Protein AF-A0A8J6B822-F1 (afdb_monomer_lite)

Organism: Eleutherodactylus coqui (NCBI:txid57060)

Foldseek 3Di:
DDPDPDDDDDDPDPPVNVVVVPDDPDDPLVVLQVVLVHPVSSVLLVVLVVVLVPDCLNDCPCVVVDDPVRNVVSVVSVVVVVVVVCVVVVHDCPHSNVVSVVD

Radius of gyration: 18.93 Å; chains: 1; bounding box: 40×54×35 Å

Secondary structure (DSSP, 8-state):
-------SSS----HHHHHHHT--SS-HHHHHHHHHTSHHHHHHHHHHHHHHHH-GGG--TTGGGS-HHHHHHHHHHHHHHHHHHHHHTT--TTSHHHHHHH-

Structure (mmCIF, N/CA/C/O backbone):
data_AF-A0A8J6B822-F1
#
_entry.id   AF-A0A8J6B822-F1
#
loop_
_atom_site.group_PDB
_atom_site.id
_atom_site.type_symbol
_atom_site.label_atom_id
_atom_site.label_alt_id
_atom_site.label_comp_id
_atom_site.label_asym_id
_atom_site.label_entity_id
_atom_site.label_seq_id
_atom_site.pdbx_PDB_ins_code
_atom_site.Cartn_x
_atom_site.Cartn_y
_atom_site.Cartn_z
_atom_site.occupancy
_atom_site.B_iso_or_equiv
_atom_site.auth_seq_id
_atom_site.auth_comp_id
_atom_site.auth_asym_id
_atom_site.auth_atom_id
_atom_site.pdbx_PDB_model_num
ATOM 1 N N . MET A 1 1 ? -20.049 -38.156 -14.799 1.00 33.56 1 MET A N 1
ATOM 2 C CA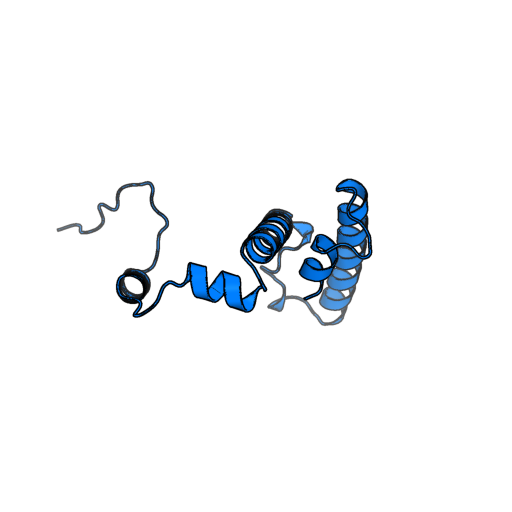 . MET A 1 1 ? -20.479 -37.331 -13.650 1.00 33.56 1 MET A CA 1
ATOM 3 C C . MET A 1 1 ? -19.636 -36.068 -13.629 1.00 33.56 1 MET A C 1
ATOM 5 O O . MET A 1 1 ? -18.457 -36.151 -13.321 1.00 33.56 1 MET A O 1
ATOM 9 N N . ALA A 1 2 ? -20.199 -34.940 -14.062 1.00 38.00 2 ALA A N 1
ATOM 10 C CA . ALA A 1 2 ? -19.491 -33.665 -14.161 1.00 38.00 2 ALA A CA 1
ATOM 11 C C . ALA A 1 2 ? -19.564 -32.919 -12.820 1.00 38.00 2 ALA A C 1
ATOM 13 O O . ALA A 1 2 ? -20.614 -32.391 -12.457 1.00 38.00 2 ALA A O 1
ATOM 14 N N . TRP A 1 3 ? -18.455 -32.906 -12.081 1.00 35.19 3 TRP A N 1
ATOM 15 C CA . TRP A 1 3 ? -18.296 -32.161 -10.831 1.00 35.19 3 TRP A CA 1
ATOM 16 C C . TRP A 1 3 ? -17.624 -30.816 -11.124 1.00 35.19 3 TRP A C 1
ATOM 18 O O . TRP A 1 3 ? -16.437 -30.651 -10.888 1.00 35.19 3 TRP A O 1
ATOM 28 N N . TRP A 1 4 ? -18.360 -29.860 -11.690 1.00 49.22 4 TRP A N 1
ATOM 29 C CA . TRP A 1 4 ? -17.983 -28.438 -11.628 1.00 49.22 4 TRP A CA 1
ATOM 30 C C . TRP A 1 4 ? -19.217 -27.541 -11.786 1.00 49.22 4 TRP A C 1
ATOM 32 O O . TRP A 1 4 ? -19.275 -26.624 -12.597 1.00 49.22 4 TRP A O 1
ATOM 42 N N . LYS A 1 5 ? -20.260 -27.772 -10.989 1.00 42.75 5 LYS A N 1
ATOM 43 C CA . LYS A 1 5 ? -21.191 -26.673 -10.714 1.00 42.75 5 LYS A CA 1
ATOM 44 C C . LYS A 1 5 ? -20.617 -25.857 -9.567 1.00 42.75 5 LYS A C 1
ATOM 46 O O . LYS A 1 5 ? -20.933 -26.124 -8.416 1.00 42.75 5 LYS A O 1
ATOM 51 N N . VAL A 1 6 ? -19.769 -24.882 -9.885 1.00 47.78 6 VAL A N 1
ATOM 52 C CA . VAL A 1 6 ? -19.424 -23.822 -8.932 1.00 47.78 6 VAL A CA 1
ATOM 53 C C . VAL A 1 6 ? -20.232 -22.591 -9.314 1.00 47.78 6 VAL A C 1
ATOM 55 O O .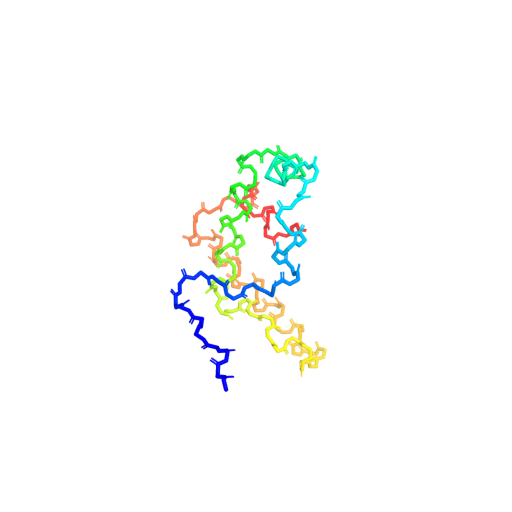 VAL A 1 6 ? -20.062 -21.995 -10.375 1.00 47.78 6 VAL A O 1
ATOM 58 N N . SER A 1 7 ? -21.206 -22.300 -8.459 1.00 41.47 7 SER A N 1
ATOM 59 C CA . SER A 1 7 ? -22.077 -21.135 -8.509 1.00 41.47 7 SER A CA 1
ATOM 60 C C . SER A 1 7 ? -21.270 -19.844 -8.413 1.00 41.47 7 SER A C 1
ATOM 62 O O . SER A 1 7 ? -20.393 -19.713 -7.560 1.00 41.47 7 SER A O 1
ATOM 64 N N . ALA A 1 8 ? -21.619 -18.876 -9.255 1.00 45.72 8 ALA A N 1
ATOM 65 C CA . ALA A 1 8 ? -21.064 -17.534 -9.238 1.00 45.72 8 ALA A CA 1
ATOM 66 C C . ALA A 1 8 ? -21.268 -16.826 -7.879 1.00 45.72 8 ALA A C 1
ATOM 68 O O . ALA A 1 8 ? -22.319 -16.958 -7.253 1.00 45.72 8 ALA A O 1
ATOM 69 N N . ALA A 1 9 ? -20.272 -16.011 -7.505 1.00 45.88 9 ALA A N 1
ATOM 70 C CA . ALA A 1 9 ? -20.261 -15.016 -6.422 1.00 45.88 9 ALA A CA 1
ATOM 71 C C . ALA A 1 9 ? -19.912 -15.475 -4.985 1.00 45.88 9 ALA A C 1
ATOM 73 O O . ALA A 1 9 ? -20.618 -15.180 -4.027 1.00 45.88 9 ALA A O 1
ATOM 74 N N . ARG A 1 10 ? -18.718 -16.049 -4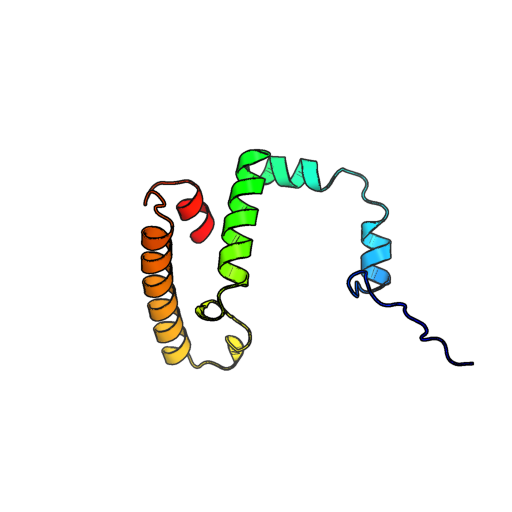.810 1.00 46.16 10 ARG A N 1
ATOM 75 C CA . ARG A 1 10 ? -17.741 -15.726 -3.743 1.00 46.16 10 ARG A CA 1
ATOM 76 C C . ARG A 1 10 ? -16.364 -16.084 -4.314 1.00 46.16 10 ARG A C 1
ATOM 78 O O . ARG A 1 10 ? -16.276 -17.027 -5.084 1.00 46.16 10 ARG A O 1
ATOM 85 N N . ARG A 1 11 ? -15.339 -15.265 -4.051 1.00 57.78 11 ARG A N 1
ATOM 86 C CA . ARG A 1 11 ? -13.997 -15.352 -4.670 1.00 57.78 11 ARG A CA 1
ATOM 87 C C . ARG A 1 11 ? -13.511 -16.807 -4.757 1.00 57.78 11 ARG A C 1
ATOM 89 O O . ARG A 1 11 ? -13.600 -17.502 -3.749 1.00 57.78 11 ARG A O 1
ATOM 96 N N . ASP A 1 12 ? -12.973 -17.208 -5.909 1.00 71.62 12 ASP A N 1
ATOM 97 C CA . ASP A 1 12 ? -12.251 -18.475 -6.098 1.00 71.62 12 ASP A CA 1
ATOM 98 C C . ASP A 1 12 ? -11.030 -18.490 -5.163 1.00 71.62 12 ASP A C 1
ATOM 100 O O . ASP A 1 12 ? -9.941 -18.018 -5.490 1.00 71.62 12 ASP A O 1
ATOM 104 N N . VAL A 1 13 ? -11.236 -18.935 -3.927 1.00 87.62 13 VAL A N 1
ATOM 105 C CA . VAL A 1 13 ? -10.165 -19.248 -2.985 1.00 87.62 13 VAL A CA 1
ATOM 106 C C . VAL A 1 13 ? -9.918 -20.739 -3.125 1.00 87.62 13 VAL A C 1
ATOM 108 O O . VAL A 1 13 ? -10.864 -21.522 -3.069 1.00 87.62 13 VAL A O 1
ATOM 111 N N . ASN A 1 14 ? -8.655 -21.125 -3.310 1.00 93.12 14 ASN A N 1
ATOM 112 C CA . ASN A 1 14 ? -8.265 -22.531 -3.356 1.00 93.12 14 ASN A CA 1
ATOM 113 C C . ASN A 1 14 ? -8.854 -23.279 -2.129 1.00 93.12 14 ASN A C 1
ATOM 115 O O . ASN A 1 14 ? -8.692 -22.772 -1.015 1.00 93.12 14 ASN A O 1
ATOM 119 N N . PRO A 1 15 ? -9.520 -24.439 -2.308 1.00 92.00 15 PRO A N 1
ATOM 120 C CA . PRO A 1 15 ? -10.138 -25.193 -1.215 1.00 92.00 15 PRO A CA 1
ATOM 121 C C . PRO A 1 15 ? -9.204 -25.495 -0.040 1.00 92.00 15 PRO A C 1
ATOM 123 O O . PRO A 1 15 ? -9.627 -25.386 1.109 1.00 92.00 15 PRO A O 1
ATOM 126 N N . ASP A 1 16 ? -7.932 -25.791 -0.306 1.00 92.50 16 ASP A N 1
ATOM 127 C CA . ASP A 1 16 ? -6.951 -26.072 0.742 1.00 92.50 16 ASP A CA 1
ATOM 128 C C . ASP A 1 16 ? -6.698 -24.807 1.573 1.00 92.50 16 ASP A C 1
ATOM 130 O O . ASP A 1 16 ? -6.842 -24.824 2.795 1.00 92.50 16 ASP A O 1
ATOM 134 N N . LEU A 1 17 ? -6.482 -23.663 0.912 1.00 92.69 17 LEU A N 1
ATOM 135 C CA . LEU A 1 17 ? -6.347 -22.365 1.587 1.00 92.69 17 LEU A CA 1
ATOM 136 C C . LEU A 1 17 ? -7.616 -21.961 2.343 1.00 92.69 17 LEU A C 1
ATOM 138 O O . LEU A 1 17 ? -7.536 -21.280 3.365 1.00 92.69 17 LEU A O 1
ATOM 142 N N . ALA A 1 18 ? -8.796 -22.310 1.826 1.00 92.38 18 ALA A N 1
ATOM 143 C CA . ALA A 1 18 ? -10.051 -22.065 2.524 1.00 92.38 18 ALA A CA 1
ATOM 144 C C . ALA A 1 18 ? -10.105 -22.888 3.818 1.00 92.38 18 ALA A C 1
ATOM 146 O O . ALA A 1 18 ? -10.353 -22.315 4.878 1.00 92.38 18 ALA A O 1
ATOM 147 N N . SER A 1 19 ? -9.771 -24.180 3.747 1.00 91.69 19 SER A N 1
ATOM 148 C CA . SER A 1 19 ? -9.743 -25.077 4.906 1.00 91.69 19 SER A CA 1
ATOM 149 C C . SER A 1 19 ? -8.747 -24.628 5.984 1.00 91.69 19 SER A C 1
ATOM 151 O O . SER A 1 19 ? -9.079 -24.628 7.170 1.00 91.69 19 SER A O 1
ATOM 153 N N . GLU A 1 20 ? -7.566 -24.140 5.588 1.00 91.62 20 GLU A N 1
ATOM 154 C CA . GLU A 1 20 ? -6.568 -23.578 6.507 1.00 91.62 20 GLU A CA 1
ATOM 155 C C . GLU A 1 20 ? -7.080 -22.310 7.210 1.00 91.62 20 GLU A C 1
ATOM 157 O O . GLU A 1 20 ? -6.801 -22.082 8.388 1.00 91.62 20 GLU A O 1
ATOM 162 N N . ARG A 1 21 ? -7.868 -21.485 6.507 1.00 92.75 21 ARG A N 1
ATOM 163 C CA . ARG A 1 21 ? -8.408 -20.215 7.023 1.00 92.75 21 ARG A CA 1
ATOM 164 C C . ARG A 1 21 ? -9.6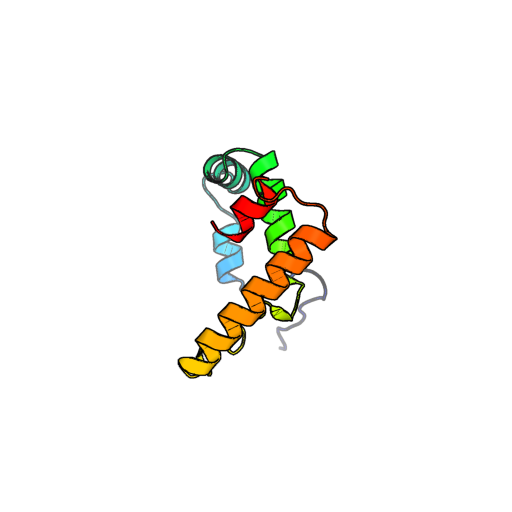55 -20.370 7.892 1.00 92.75 21 ARG A C 1
ATOM 166 O O . ARG A 1 21 ? -10.021 -19.409 8.564 1.00 92.75 21 ARG A O 1
ATOM 173 N N . GLU A 1 22 ? -10.309 -21.530 7.893 1.00 91.00 22 GLU A N 1
ATOM 174 C CA . GLU A 1 22 ? -11.527 -21.768 8.683 1.00 91.00 22 GLU A CA 1
ATOM 175 C C . GLU A 1 22 ? -11.263 -21.917 10.184 1.00 91.00 22 GLU A C 1
ATOM 177 O O . GLU A 1 22 ? -12.162 -21.672 10.990 1.00 91.00 22 GLU A O 1
ATOM 182 N N . ARG A 1 23 ? -10.053 -22.329 10.581 1.00 88.12 23 ARG A N 1
ATOM 183 C CA . ARG A 1 23 ? -9.751 -22.702 11.974 1.00 88.12 23 ARG A CA 1
ATOM 184 C C . ARG A 1 23 ? -8.537 -21.975 12.559 1.00 88.12 23 ARG A C 1
ATOM 186 O O . ARG A 1 23 ? -7.629 -22.634 13.070 1.00 88.12 23 ARG A O 1
ATOM 193 N N . PRO A 1 24 ? -8.482 -20.633 12.524 1.00 90.25 24 PRO A N 1
ATOM 194 C CA . PRO A 1 24 ? -7.413 -19.927 13.205 1.00 90.25 24 PRO A CA 1
ATOM 195 C C . PRO A 1 24 ? -7.590 -20.059 14.728 1.00 90.25 24 PRO A C 1
ATOM 197 O O . PRO A 1 24 ? -8.698 -19.959 15.252 1.00 90.25 24 PRO A O 1
ATOM 200 N N . SER A 1 25 ? -6.490 -20.245 15.459 1.00 95.00 25 SER A N 1
ATOM 201 C CA . SER A 1 25 ? -6.484 -20.271 16.932 1.00 95.00 25 SER A CA 1
ATOM 202 C C . SER A 1 25 ? -6.576 -18.875 17.569 1.00 95.00 25 SER A C 1
ATOM 204 O O . SER A 1 25 ? -6.586 -18.750 18.792 1.00 95.00 25 SER A O 1
ATOM 206 N N . PHE A 1 26 ? -6.636 -17.820 16.752 1.00 95.94 26 PHE A N 1
ATOM 207 C CA . PHE A 1 26 ? -6.701 -16.421 17.166 1.00 95.94 26 PHE A CA 1
ATOM 208 C C . PHE A 1 26 ? -7.460 -15.570 16.136 1.00 95.94 26 PHE A C 1
ATOM 210 O O . PHE A 1 26 ? -7.674 -15.975 14.994 1.00 95.94 26 PHE A O 1
ATOM 217 N N . ASN A 1 27 ? -7.850 -14.355 16.524 1.00 95.56 27 ASN A N 1
ATOM 218 C CA . ASN A 1 27 ? -8.491 -13.411 15.614 1.00 95.56 27 ASN A CA 1
ATOM 219 C C . ASN A 1 27 ? -7.441 -12.671 14.758 1.00 95.56 27 ASN A C 1
ATOM 221 O O . ASN A 1 27 ? -6.650 -11.877 15.271 1.00 95.56 27 ASN A O 1
ATOM 225 N N . VAL A 1 28 ? -7.456 -12.915 13.445 1.00 96.44 28 VAL A N 1
ATOM 226 C CA . VAL A 1 28 ? -6.518 -12.315 12.477 1.00 96.44 28 VAL A CA 1
ATOM 227 C C . VAL A 1 28 ? -6.656 -10.790 12.391 1.00 96.44 28 VAL A C 1
ATOM 229 O O . VAL A 1 28 ? -5.652 -10.092 12.242 1.00 96.44 28 VAL A O 1
ATOM 232 N N . GLU A 1 29 ? -7.872 -10.256 12.513 1.00 97.12 29 GLU A N 1
ATOM 233 C CA . GLU A 1 29 ? -8.124 -8.811 12.474 1.00 97.12 29 GLU A CA 1
ATOM 234 C C . GLU A 1 29 ? -7.503 -8.122 13.689 1.00 97.12 29 GLU A C 1
ATOM 236 O O . GLU A 1 29 ? -6.815 -7.116 13.545 1.00 97.12 29 GLU A O 1
ATOM 241 N N . THR A 1 30 ? -7.662 -8.707 14.878 1.00 98.06 30 THR A N 1
ATOM 242 C CA . THR A 1 30 ? -7.027 -8.205 16.101 1.00 98.06 30 THR A CA 1
ATOM 243 C C . THR A 1 30 ? -5.508 -8.180 15.967 1.00 98.06 30 THR A C 1
ATOM 245 O O . THR A 1 30 ? -4.895 -7.162 16.277 1.00 98.06 30 THR A O 1
ATOM 248 N N . LEU A 1 31 ? -4.897 -9.260 15.463 1.00 97.88 31 LEU A N 1
ATOM 249 C CA . LEU A 1 31 ? -3.450 -9.287 15.234 1.00 97.88 31 LEU A CA 1
ATOM 250 C C . LEU A 1 31 ? -3.018 -8.225 14.213 1.00 97.88 31 LEU A C 1
ATOM 252 O O . LEU A 1 31 ? -2.024 -7.542 14.433 1.00 97.88 31 LEU A O 1
ATOM 256 N N . THR A 1 32 ? -3.779 -8.051 13.129 1.00 97.88 32 THR A N 1
ATOM 257 C CA . THR A 1 32 ? -3.503 -7.022 12.112 1.00 97.88 32 THR A CA 1
ATOM 258 C C . THR A 1 32 ? -3.505 -5.629 12.735 1.00 97.88 32 THR A C 1
ATOM 260 O O . THR A 1 32 ? -2.542 -4.888 12.566 1.00 97.88 32 THR A O 1
ATOM 263 N N . ASN A 1 33 ? -4.528 -5.317 13.535 1.00 98.25 33 ASN A N 1
ATOM 264 C CA . ASN A 1 33 ? -4.626 -4.042 14.238 1.00 98.25 33 ASN A CA 1
ATOM 265 C C . ASN A 1 33 ? -3.447 -3.816 15.192 1.00 98.25 33 ASN A C 1
ATOM 267 O O . ASN A 1 33 ? -2.953 -2.699 15.282 1.00 98.25 33 ASN A O 1
ATOM 271 N N . ILE A 1 34 ? -2.963 -4.859 15.875 1.00 98.06 34 ILE A N 1
ATOM 272 C CA . ILE A 1 34 ? -1.777 -4.760 16.742 1.00 98.06 34 ILE A CA 1
ATOM 273 C C . ILE A 1 34 ? -0.517 -4.447 15.920 1.00 98.06 34 ILE A C 1
ATOM 275 O O . ILE A 1 34 ? 0.250 -3.570 16.304 1.00 98.06 34 ILE A O 1
ATOM 279 N N . LEU A 1 35 ? -0.309 -5.130 14.789 1.00 96.50 35 LEU A N 1
ATOM 280 C CA . LEU A 1 35 ? 0.877 -4.952 13.936 1.00 96.50 35 LEU A CA 1
ATOM 281 C C . LEU A 1 35 ? 0.916 -3.593 13.223 1.00 96.50 35 LEU A C 1
ATOM 283 O O . LEU A 1 35 ? 1.992 -3.032 13.000 1.00 96.50 35 LEU A O 1
ATOM 287 N N . ASP A 1 36 ? -0.251 -3.070 12.859 1.00 95.56 36 ASP A N 1
ATOM 288 C CA . ASP A 1 36 ? -0.375 -1.756 12.233 1.00 95.56 36 ASP A CA 1
ATOM 289 C C . ASP A 1 36 ? -0.322 -0.614 13.263 1.00 95.56 36 ASP A C 1
ATOM 291 O O . ASP A 1 36 ? -0.074 0.523 12.882 1.00 95.56 36 ASP A O 1
ATOM 295 N N . GLY A 1 37 ? -0.484 -0.901 14.561 1.00 95.81 37 GL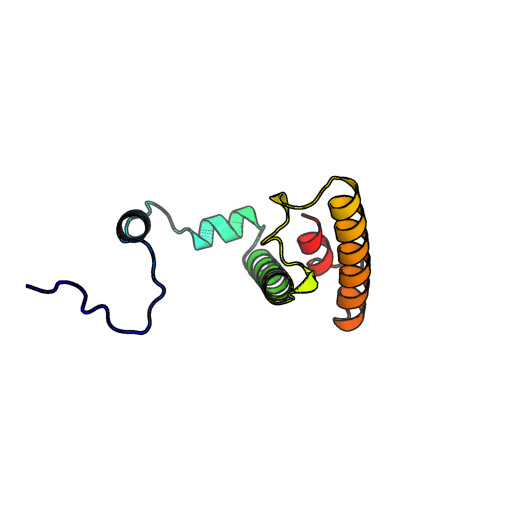Y A N 1
ATOM 296 C CA . GLY A 1 37 ? -0.483 0.103 15.634 1.00 95.81 37 GLY A CA 1
ATOM 297 C C . GLY A 1 37 ? -1.871 0.643 15.997 1.00 95.81 37 GLY A C 1
ATOM 298 O O . GLY A 1 37 ? -1.993 1.561 16.804 1.00 95.81 37 GLY A O 1
ATOM 299 N N . GLY A 1 38 ? -2.934 0.062 15.440 1.00 97.50 38 GLY A N 1
ATOM 300 C CA . GLY A 1 38 ? -4.318 0.356 15.787 1.00 97.50 38 GLY A CA 1
ATOM 301 C C . GLY A 1 38 ? -5.315 0.004 14.683 1.00 97.50 38 GLY A C 1
ATOM 302 O O . GLY A 1 38 ? -4.960 -0.304 13.543 1.00 97.50 38 GLY A O 1
ATOM 303 N N . VAL A 1 39 ? -6.603 0.093 15.026 1.00 98.12 39 VAL A N 1
ATOM 304 C CA . VAL A 1 39 ? -7.712 -0.096 14.072 1.00 98.12 39 VAL A CA 1
ATOM 305 C C . VAL A 1 39 ? -7.703 0.999 13.003 1.00 98.12 39 VAL A C 1
ATOM 307 O O . VAL A 1 39 ? -7.847 0.712 11.816 1.00 98.12 39 VAL A O 1
ATOM 310 N N . GLU A 1 40 ? -7.479 2.252 13.408 1.00 97.62 40 GLU A N 1
ATOM 311 C CA . GLU A 1 40 ? -7.418 3.375 12.468 1.00 97.62 40 GLU A CA 1
ATOM 312 C C . GLU A 1 40 ? -6.211 3.281 11.536 1.00 97.62 40 GLU A C 1
ATOM 314 O O . GLU A 1 40 ? -6.351 3.496 10.336 1.00 97.62 40 GLU A O 1
ATOM 319 N N . GLU A 1 41 ? -5.060 2.866 12.056 1.00 96.88 41 GLU A N 1
ATOM 320 C CA . GLU A 1 41 ? -3.851 2.631 11.266 1.00 96.88 41 GLU A CA 1
ATOM 321 C C . GLU A 1 41 ? -4.062 1.542 10.207 1.00 96.88 41 GLU A C 1
ATOM 323 O O . GLU A 1 41 ? -3.780 1.733 9.022 1.00 96.88 41 GLU A O 1
ATOM 328 N N . THR A 1 42 ? -4.708 0.442 10.597 1.00 97.88 42 THR A N 1
ATOM 329 C CA . THR A 1 42 ? -5.113 -0.624 9.671 1.00 97.88 42 THR A CA 1
ATOM 330 C C . THR A 1 42 ? -6.064 -0.107 8.594 1.00 97.88 42 THR A C 1
ATOM 332 O O . THR A 1 42 ? -5.935 -0.451 7.413 1.00 97.88 42 THR A O 1
ATOM 335 N N . ARG A 1 43 ? -7.036 0.731 8.977 1.00 97.81 43 ARG A N 1
ATOM 336 C CA . ARG A 1 43 ? -8.004 1.329 8.050 1.00 97.81 43 ARG A CA 1
ATOM 337 C C . ARG A 1 43 ? -7.310 2.242 7.039 1.00 97.81 43 ARG A C 1
ATOM 339 O O . ARG A 1 43 ? -7.594 2.124 5.846 1.00 97.81 43 ARG A O 1
ATOM 346 N N . ILE A 1 44 ? -6.402 3.108 7.494 1.00 96.81 44 ILE A N 1
ATOM 347 C CA . ILE A 1 44 ? -5.632 4.021 6.639 1.00 96.81 44 ILE A CA 1
ATOM 348 C C . ILE A 1 44 ? -4.756 3.216 5.678 1.00 96.81 44 ILE A C 1
ATOM 350 O O . ILE A 1 44 ? -4.884 3.381 4.463 1.00 96.81 44 ILE A O 1
ATOM 354 N N . ARG A 1 45 ? -3.955 2.268 6.182 1.00 97.31 45 ARG A N 1
ATOM 355 C CA . ARG A 1 45 ? -3.105 1.408 5.347 1.00 97.31 45 ARG A CA 1
ATOM 356 C C . ARG A 1 45 ? -3.910 0.691 4.267 1.00 97.31 45 ARG A C 1
ATOM 358 O O . ARG A 1 45 ? -3.521 0.685 3.102 1.00 97.31 45 ARG A O 1
ATOM 365 N N . ARG A 1 46 ? -5.054 0.094 4.619 1.00 97.38 46 ARG A N 1
ATOM 366 C CA . ARG A 1 46 ? -5.925 -0.595 3.648 1.00 97.38 46 ARG A CA 1
ATOM 367 C C . ARG A 1 46 ? -6.496 0.358 2.599 1.00 97.38 46 ARG A C 1
ATOM 369 O O . ARG A 1 46 ? -6.606 -0.037 1.437 1.00 97.38 46 ARG A O 1
ATOM 376 N N . ALA A 1 47 ? -6.841 1.589 2.979 1.00 95.75 47 ALA A N 1
ATOM 377 C CA . ALA A 1 47 ? -7.305 2.607 2.041 1.00 95.75 47 ALA A CA 1
ATOM 378 C C . ALA A 1 47 ? -6.196 3.003 1.053 1.00 95.75 47 ALA A C 1
ATOM 380 O O . ALA A 1 47 ? -6.423 2.954 -0.157 1.00 95.75 47 ALA A O 1
ATOM 381 N N . VAL A 1 48 ? -4.988 3.288 1.552 1.00 95.56 48 VAL A N 1
ATOM 382 C CA . VAL A 1 48 ? -3.805 3.598 0.731 1.00 95.56 48 VAL A CA 1
ATOM 383 C C . VAL A 1 48 ? -3.494 2.442 -0.222 1.00 95.56 48 VAL A C 1
ATOM 385 O O . VAL A 1 48 ? -3.469 2.632 -1.436 1.00 95.56 48 VAL A O 1
ATOM 388 N N . VAL A 1 49 ? -3.368 1.214 0.291 1.00 95.06 49 VAL A N 1
ATOM 389 C CA . VAL A 1 49 ? -3.095 0.017 -0.523 1.00 95.06 49 VAL A CA 1
ATOM 390 C C . VAL A 1 49 ? -4.176 -0.200 -1.582 1.00 95.06 49 VAL A C 1
ATOM 392 O O . VAL A 1 49 ? -3.858 -0.501 -2.733 1.00 95.06 49 VAL A O 1
ATOM 395 N N . SER A 1 50 ? -5.456 -0.016 -1.240 1.00 95.00 50 SER A N 1
ATOM 396 C CA . SER A 1 50 ? -6.531 -0.145 -2.226 1.00 95.00 50 SER A CA 1
ATOM 397 C C . SER A 1 50 ? -6.422 0.888 -3.345 1.00 95.00 50 SER A C 1
ATOM 399 O O . SER A 1 50 ? -6.817 0.561 -4.463 1.00 95.00 50 SER A O 1
ATOM 401 N N . LEU A 1 51 ? -5.970 2.111 -3.064 1.00 93.62 51 LEU A N 1
ATOM 402 C CA . LEU A 1 51 ? -5.780 3.145 -4.083 1.00 93.62 51 LEU A CA 1
ATOM 403 C C . LEU A 1 51 ? -4.616 2.785 -5.007 1.00 93.62 51 LEU A C 1
ATOM 405 O O . LEU A 1 51 ? -4.769 2.856 -6.224 1.00 93.62 51 LEU A O 1
ATOM 409 N N . VAL A 1 52 ? -3.498 2.325 -4.437 1.00 93.06 52 VAL A N 1
ATOM 410 C CA . VAL A 1 52 ? -2.307 1.921 -5.198 1.00 93.06 52 VAL A CA 1
ATOM 411 C C . VAL A 1 52 ? -2.602 0.729 -6.108 1.00 93.06 52 VAL A C 1
ATOM 413 O O . VAL A 1 52 ? -2.290 0.780 -7.291 1.00 93.06 52 VAL A O 1
ATOM 416 N N . ILE A 1 53 ? -3.251 -0.322 -5.595 1.00 93.00 53 ILE A N 1
ATOM 417 C CA . ILE A 1 53 ? -3.557 -1.537 -6.374 1.00 93.00 53 ILE A CA 1
ATOM 418 C C . ILE A 1 53 ? -4.502 -1.247 -7.548 1.00 93.00 53 ILE A C 1
ATOM 420 O O . ILE A 1 53 ? -4.418 -1.904 -8.584 1.00 93.00 53 ILE A O 1
ATOM 424 N N . LYS A 1 54 ? -5.421 -0.287 -7.392 1.00 93.75 54 LYS A N 1
ATOM 425 C CA . LYS A 1 54 ? -6.389 0.074 -8.438 1.00 93.75 54 LYS A CA 1
ATOM 426 C C . LYS A 1 54 ? -5.787 0.939 -9.543 1.00 93.75 54 LYS A C 1
ATOM 428 O O . LYS A 1 54 ? -6.394 1.039 -10.606 1.00 93.75 54 LYS A O 1
ATOM 433 N N . ASP A 1 55 ? -4.647 1.581 -9.302 1.00 95.38 55 ASP A N 1
ATOM 434 C CA . ASP A 1 55 ? -4.006 2.446 -10.285 1.00 95.38 55 ASP A CA 1
ATOM 435 C C . ASP A 1 55 ? -3.044 1.621 -11.166 1.00 95.38 55 ASP A C 1
ATOM 437 O O . ASP A 1 55 ? -2.024 1.120 -10.681 1.00 95.38 55 ASP A O 1
ATOM 441 N N . PRO A 1 56 ? -3.340 1.459 -12.469 1.00 93.88 56 PRO A N 1
ATOM 442 C CA . PRO A 1 56 ? -2.570 0.587 -13.351 1.00 93.88 56 PRO A CA 1
ATOM 443 C C . PRO A 1 56 ? -1.120 1.046 -13.542 1.00 93.88 56 PRO A C 1
ATOM 445 O O . PRO A 1 56 ? -0.274 0.227 -13.903 1.00 93.88 56 PRO A O 1
ATOM 448 N N . VAL A 1 57 ? -0.799 2.319 -13.269 1.00 94.00 57 VAL A N 1
ATOM 449 C CA . VAL A 1 57 ? 0.581 2.827 -13.336 1.00 94.00 57 VAL A CA 1
ATOM 450 C C . VAL A 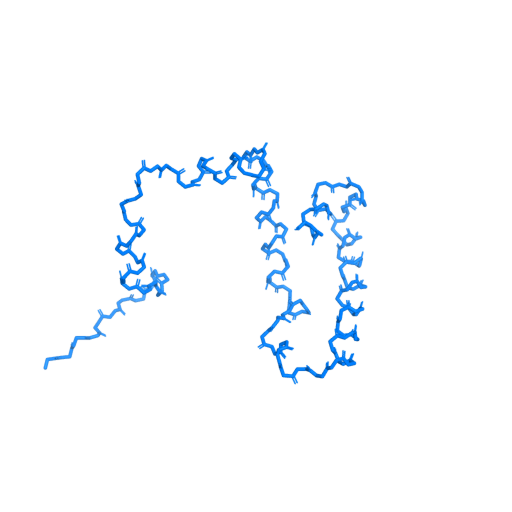1 57 ? 1.485 2.092 -12.343 1.00 94.00 57 VAL A C 1
ATOM 452 O O . VAL A 1 57 ? 2.649 1.829 -12.644 1.00 94.00 57 VAL A O 1
ATOM 455 N N . PHE A 1 58 ? 0.946 1.681 -11.192 1.00 93.62 58 PHE A N 1
ATOM 456 C CA . PHE A 1 58 ? 1.690 0.941 -10.173 1.00 93.62 58 PHE A CA 1
ATOM 457 C C . PHE A 1 58 ? 1.699 -0.580 -10.390 1.00 93.62 58 PHE A C 1
ATOM 459 O O . PHE A 1 58 ? 2.246 -1.310 -9.559 1.00 93.62 58 PHE A O 1
ATOM 466 N N . SER A 1 59 ? 1.139 -1.085 -11.497 1.00 91.25 59 SER A N 1
ATOM 467 C CA . SER A 1 59 ? 1.111 -2.524 -11.777 1.00 91.25 59 SER A CA 1
ATOM 468 C C . SER A 1 59 ? 2.519 -3.130 -11.852 1.00 91.25 59 SER A C 1
ATOM 470 O O . SER A 1 59 ? 3.440 -2.592 -12.477 1.00 91.25 59 SER A O 1
ATOM 472 N N . ARG A 1 60 ? 2.676 -4.304 -11.228 1.00 87.75 60 ARG A N 1
ATOM 473 C CA . ARG A 1 60 ? 3.928 -5.080 -11.190 1.00 87.75 60 ARG A CA 1
ATOM 474 C C . ARG A 1 60 ? 3.902 -6.334 -12.063 1.00 87.75 60 ARG A C 1
ATOM 476 O O . ARG A 1 60 ? 4.889 -7.066 -12.062 1.00 87.75 60 ARG A O 1
ATOM 483 N N . GLU A 1 61 ? 2.825 -6.561 -12.814 1.00 86.69 61 GLU A N 1
ATOM 484 C CA . GLU A 1 61 ? 2.552 -7.798 -13.568 1.00 86.69 61 GLU A CA 1
ATOM 485 C C . GLU A 1 61 ? 3.725 -8.247 -14.461 1.00 86.69 61 GLU A C 1
ATOM 487 O O . GLU A 1 61 ? 4.009 -9.435 -14.564 1.00 86.69 61 GLU A O 1
ATOM 492 N N . TYR A 1 62 ? 4.501 -7.297 -14.995 1.00 88.12 62 TYR A N 1
ATOM 493 C CA . TYR A 1 62 ? 5.631 -7.576 -15.890 1.00 88.12 62 TYR A CA 1
ATOM 494 C C . TYR A 1 62 ? 7.000 -7.181 -15.327 1.00 88.12 62 TYR A C 1
ATOM 496 O O . TYR A 1 62 ? 7.971 -7.049 -16.069 1.00 88.12 62 TYR A O 1
ATOM 504 N N . MET A 1 63 ? 7.113 -6.967 -14.013 1.00 90.12 63 MET A N 1
ATOM 505 C CA . MET A 1 63 ? 8.350 -6.462 -13.402 1.00 90.12 63 MET A CA 1
ATOM 506 C C . MET A 1 63 ? 9.565 -7.364 -13.679 1.00 90.12 63 MET A C 1
ATOM 508 O O . MET A 1 63 ? 10.675 -6.863 -13.875 1.00 90.12 63 MET A O 1
ATOM 512 N N . TYR A 1 64 ? 9.362 -8.683 -13.728 1.00 92.50 64 TYR A N 1
ATOM 513 C CA . TYR A 1 64 ? 10.442 -9.644 -13.955 1.00 92.50 64 TYR A CA 1
ATOM 514 C C . TYR A 1 64 ? 10.917 -9.713 -15.410 1.00 92.50 64 TYR A C 1
ATOM 516 O O . TYR A 1 64 ? 12.065 -10.085 -15.631 1.00 92.50 64 TYR A O 1
ATOM 524 N N . PHE A 1 65 ? 10.104 -9.261 -16.367 1.00 95.38 65 PHE A N 1
ATOM 525 C CA . PHE A 1 65 ? 10.462 -9.197 -17.789 1.00 95.38 65 PHE A CA 1
ATOM 526 C C . PHE A 1 65 ? 11.214 -7.916 -18.169 1.00 95.38 65 PHE A C 1
ATOM 528 O O . PHE A 1 65 ? 11.703 -7.801 -19.285 1.00 95.38 65 PHE A O 1
ATOM 535 N N . LYS A 1 66 ? 11.325 -6.958 -17.241 1.00 95.00 66 LYS A N 1
ATOM 536 C CA . LYS A 1 66 ? 12.061 -5.709 -17.447 1.00 95.00 66 LYS A CA 1
ATOM 537 C C . LYS A 1 66 ? 13.552 -5.886 -17.183 1.00 95.00 66 LYS A C 1
ATOM 539 O O . LYS A 1 66 ? 13.949 -6.430 -16.144 1.00 95.00 66 LYS A O 1
ATOM 544 N N . THR A 1 67 ? 14.360 -5.325 -18.072 1.00 97.62 67 THR A N 1
ATOM 545 C CA . THR A 1 67 ? 15.794 -5.088 -17.896 1.00 97.62 67 THR A CA 1
ATOM 546 C C . THR A 1 67 ? 16.054 -4.114 -16.739 1.00 97.62 67 THR A C 1
ATOM 548 O O . THR A 1 67 ? 15.157 -3.425 -16.244 1.00 97.62 67 THR A O 1
ATOM 551 N N . ARG A 1 68 ? 17.308 -4.030 -16.277 1.00 96.69 68 ARG A N 1
ATOM 552 C CA . ARG A 1 68 ? 17.690 -3.108 -15.194 1.00 96.69 68 ARG A CA 1
ATOM 553 C C . ARG A 1 68 ? 17.366 -1.631 -15.515 1.00 96.69 68 ARG A C 1
ATOM 555 O O . ARG A 1 68 ? 16.800 -0.991 -14.628 1.00 96.69 68 ARG A O 1
ATOM 562 N N . PRO A 1 69 ? 17.658 -1.092 -16.718 1.00 97.69 69 PRO A N 1
ATOM 563 C CA . PRO A 1 69 ? 17.266 0.274 -17.078 1.00 97.69 69 PRO A CA 1
ATOM 564 C C . PRO A 1 69 ? 15.749 0.484 -17.060 1.00 97.69 69 PRO A C 1
ATOM 566 O O . PRO A 1 69 ? 15.272 1.419 -16.428 1.00 97.69 69 PRO A O 1
ATOM 569 N N . GLU A 1 70 ? 14.969 -0.437 -17.631 1.00 96.00 70 GLU A N 1
ATOM 570 C CA . GLU A 1 70 ? 13.502 -0.327 -17.651 1.00 96.00 70 GLU A CA 1
ATOM 571 C C . GLU A 1 70 ? 12.886 -0.368 -16.244 1.00 96.00 70 GLU A C 1
ATOM 573 O O . GLU A 1 70 ? 11.872 0.281 -15.972 1.00 96.00 70 GLU A O 1
ATOM 578 N N . ARG A 1 71 ? 13.490 -1.128 -15.318 1.00 95.38 71 ARG A N 1
ATOM 579 C CA . ARG A 1 71 ? 13.092 -1.114 -13.902 1.00 95.38 71 ARG A CA 1
ATOM 580 C C . ARG A 1 71 ? 13.383 0.234 -13.252 1.00 95.38 71 ARG A C 1
ATOM 582 O O . ARG A 1 71 ? 12.542 0.720 -12.503 1.00 95.38 71 ARG A O 1
ATOM 589 N N . TYR A 1 72 ? 14.540 0.826 -13.539 1.00 96.00 72 TYR A N 1
ATOM 590 C CA . TYR A 1 72 ? 14.915 2.141 -13.024 1.00 96.00 72 TYR A CA 1
ATOM 591 C C . TYR A 1 72 ? 13.982 3.243 -13.546 1.00 96.00 72 TYR A C 1
ATOM 593 O O . TYR A 1 72 ? 13.403 3.983 -12.753 1.00 96.00 72 TYR A O 1
ATOM 601 N N . GLU A 1 73 ? 13.753 3.295 -14.858 1.00 95.75 73 GLU A N 1
ATOM 602 C CA . GLU A 1 73 ? 12.827 4.251 -15.475 1.00 95.75 73 GLU A CA 1
ATOM 603 C C . GLU A 1 73 ? 11.397 4.085 -14.948 1.00 95.75 73 GLU A C 1
ATOM 605 O O . GLU A 1 73 ? 10.721 5.067 -14.633 1.00 95.75 73 GLU A O 1
ATOM 610 N N . GLY A 1 74 ? 10.943 2.836 -14.798 1.00 94.69 74 GLY A N 1
ATOM 611 C CA . GLY A 1 74 ? 9.651 2.527 -14.194 1.00 94.69 74 GLY A CA 1
ATOM 612 C C . GLY A 1 74 ? 9.545 3.012 -12.747 1.00 94.69 74 GLY A C 1
ATOM 613 O O . GLY A 1 74 ? 8.526 3.587 -12.377 1.00 94.69 74 GLY A O 1
ATOM 614 N N . ALA A 1 75 ? 10.595 2.837 -11.941 1.00 93.75 75 ALA A N 1
ATOM 615 C CA . ALA A 1 75 ? 10.622 3.325 -10.565 1.00 93.75 75 ALA A CA 1
ATOM 616 C C . ALA A 1 75 ? 10.528 4.858 -10.503 1.00 93.75 75 ALA A C 1
ATOM 618 O O . ALA A 1 75 ? 9.714 5.374 -9.743 1.00 93.75 75 ALA A O 1
ATOM 619 N N . ILE A 1 76 ? 11.275 5.586 -11.344 1.00 96.56 76 ILE A N 1
ATOM 620 C CA . ILE A 1 76 ? 11.181 7.056 -11.423 1.00 96.56 76 ILE A CA 1
ATOM 621 C C . ILE A 1 76 ? 9.768 7.493 -11.806 1.00 96.56 76 ILE A C 1
ATOM 623 O O . ILE A 1 76 ? 9.191 8.360 -11.148 1.00 96.56 76 ILE A O 1
ATOM 627 N N . ARG A 1 77 ? 9.192 6.883 -12.850 1.00 95.75 77 ARG A N 1
ATOM 628 C CA . ARG A 1 77 ? 7.829 7.192 -13.300 1.00 95.75 77 ARG A CA 1
ATOM 629 C C . ARG A 1 77 ? 6.816 6.987 -12.177 1.00 95.75 77 ARG A C 1
ATOM 631 O O . ARG A 1 77 ? 5.974 7.854 -11.958 1.00 95.75 77 ARG A O 1
ATOM 638 N N . ASN A 1 78 ? 6.925 5.878 -11.450 1.00 94.75 78 ASN A N 1
ATOM 639 C CA . ASN A 1 78 ? 6.036 5.567 -10.337 1.00 94.75 78 ASN A CA 1
ATOM 640 C C . ASN A 1 78 ? 6.198 6.571 -9.192 1.00 94.75 78 ASN A C 1
ATOM 642 O O . ASN A 1 78 ? 5.197 7.046 -8.668 1.00 94.75 78 ASN A O 1
ATOM 646 N N . THR A 1 79 ? 7.427 6.957 -8.842 1.00 94.56 79 THR A N 1
ATOM 647 C CA . THR A 1 79 ? 7.673 7.970 -7.806 1.00 94.56 79 THR A CA 1
ATOM 648 C C . THR A 1 79 ? 7.041 9.313 -8.171 1.00 94.56 79 THR A C 1
ATOM 650 O O . THR A 1 79 ? 6.337 9.897 -7.351 1.00 94.56 79 THR A O 1
ATOM 653 N N . LEU A 1 80 ? 7.226 9.790 -9.405 1.00 96.56 80 LEU A N 1
ATOM 654 C CA . LEU A 1 80 ? 6.629 11.053 -9.857 1.00 96.56 80 LEU A CA 1
ATOM 655 C C . LEU A 1 80 ? 5.098 10.982 -9.910 1.00 96.56 80 LEU A C 1
ATOM 657 O O . LEU A 1 80 ? 4.422 11.924 -9.497 1.00 96.56 80 LEU A O 1
ATOM 661 N N . HIS A 1 81 ? 4.546 9.858 -10.377 1.00 96.62 81 HIS A N 1
ATOM 662 C CA . HIS A 1 81 ? 3.101 9.632 -10.373 1.00 96.62 81 HIS A CA 1
ATOM 663 C C . HIS A 1 81 ? 2.546 9.637 -8.947 1.00 96.62 81 HIS A C 1
ATOM 665 O O . HIS A 1 81 ? 1.558 10.310 -8.681 1.00 96.62 81 HIS A O 1
ATOM 671 N N . MET A 1 82 ? 3.225 8.984 -8.003 1.00 94.88 82 MET A N 1
ATOM 672 C CA . MET A 1 82 ? 2.830 8.980 -6.595 1.00 94.88 82 MET A CA 1
ATOM 673 C C . MET A 1 82 ? 2.819 10.388 -5.995 1.00 94.88 82 MET A C 1
ATOM 675 O O . MET A 1 82 ? 1.840 10.779 -5.371 1.00 94.88 82 MET A O 1
ATOM 679 N N . GLN A 1 83 ? 3.856 11.186 -6.253 1.00 95.00 83 GLN A N 1
ATOM 680 C CA . GLN A 1 83 ? 3.917 12.583 -5.811 1.00 95.00 83 GLN A CA 1
ATOM 681 C C . GLN A 1 83 ? 2.751 13.417 -6.362 1.00 95.00 83 GLN A C 1
ATOM 683 O O . GLN A 1 83 ? 2.185 14.252 -5.658 1.00 95.00 83 GLN A O 1
ATOM 688 N N . LYS A 1 84 ? 2.333 13.160 -7.607 1.00 96.31 84 LYS A N 1
ATOM 689 C CA . LYS A 1 84 ? 1.129 13.776 -8.173 1.00 96.31 84 LYS A CA 1
ATOM 690 C C . LYS A 1 84 ? -0.134 13.337 -7.424 1.00 96.31 84 LYS A C 1
ATOM 692 O O . LYS A 1 84 ? -0.949 14.187 -7.079 1.00 96.31 84 LYS A O 1
ATOM 697 N N . LYS A 1 85 ? -0.277 12.040 -7.133 1.00 95.19 85 LYS A N 1
ATOM 698 C CA . LYS A 1 85 ? -1.433 11.480 -6.411 1.00 95.19 85 LYS A CA 1
ATOM 699 C C . LYS A 1 85 ? -1.545 12.031 -4.988 1.00 95.19 85 LYS A C 1
ATOM 701 O O . LYS A 1 85 ? -2.643 12.392 -4.590 1.00 95.19 85 LYS A O 1
ATOM 706 N N . ILE A 1 86 ? -0.434 12.155 -4.257 1.00 94.88 86 ILE A N 1
ATOM 707 C CA . ILE A 1 86 ? -0.397 12.765 -2.913 1.00 94.88 86 ILE A CA 1
ATOM 708 C C . ILE A 1 86 ? -1.008 14.174 -2.956 1.00 94.88 86 ILE A C 1
ATOM 710 O O . ILE A 1 86 ? -1.914 14.480 -2.181 1.00 94.88 86 ILE A O 1
ATOM 714 N N . LYS A 1 87 ? -0.594 14.996 -3.932 1.00 96.00 87 LYS A N 1
ATOM 715 C CA . LYS A 1 87 ? -1.131 16.352 -4.131 1.00 96.00 87 LYS A CA 1
ATOM 716 C C . LYS A 1 87 ? -2.605 16.356 -4.534 1.00 96.00 87 LYS A C 1
ATOM 718 O O . LYS A 1 87 ? -3.378 17.131 -3.986 1.00 96.00 87 LYS A O 1
ATOM 723 N N . GLU A 1 88 ? -3.004 15.495 -5.472 1.00 95.69 88 GLU A N 1
ATOM 724 C CA . GLU A 1 88 ? -4.401 15.372 -5.925 1.00 95.69 88 GLU A CA 1
ATOM 725 C C . GLU A 1 88 ? -5.352 14.961 -4.791 1.00 95.69 88 GLU A C 1
ATOM 727 O O . GLU A 1 88 ? -6.497 15.403 -4.756 1.00 95.69 88 GLU A O 1
ATOM 732 N N . MET A 1 89 ? -4.875 14.132 -3.861 1.00 93.62 89 MET A N 1
ATOM 733 C CA . MET A 1 89 ? -5.647 13.658 -2.712 1.00 93.62 89 MET A CA 1
ATOM 734 C C . MET A 1 89 ? -5.611 14.626 -1.520 1.00 93.62 89 MET A C 1
ATOM 736 O O . MET A 1 89 ? -6.310 14.392 -0.535 1.00 93.62 89 MET A O 1
ATOM 740 N N . GLY A 1 90 ? -4.813 15.698 -1.595 1.00 95.44 90 GLY A N 1
ATOM 741 C CA . GLY A 1 90 ? -4.644 16.660 -0.507 1.00 95.44 90 GLY A CA 1
ATOM 742 C C . GLY A 1 90 ? -4.000 16.058 0.743 1.00 95.44 90 GLY A C 1
ATOM 743 O O . GLY A 1 90 ? -4.298 16.499 1.850 1.00 95.44 90 GLY A O 1
ATOM 744 N N . TRP A 1 91 ? -3.168 15.026 0.582 1.00 94.75 91 TRP A N 1
ATOM 745 C CA . TRP A 1 91 ? -2.466 14.407 1.703 1.00 94.75 91 TRP A CA 1
ATOM 746 C C . TRP A 1 91 ? -1.287 15.267 2.144 1.00 94.75 91 TRP A C 1
ATOM 748 O O . TRP A 1 91 ? -0.558 15.812 1.313 1.00 94.75 91 TRP A O 1
ATOM 758 N N . ASP A 1 92 ? -1.106 15.369 3.459 1.00 93.62 92 ASP A N 1
ATOM 759 C CA . ASP A 1 92 ? 0.079 15.986 4.049 1.00 93.62 92 ASP A CA 1
ATOM 760 C C . ASP A 1 92 ? 1.314 15.146 3.696 1.00 93.62 92 ASP A C 1
ATOM 762 O O . ASP A 1 92 ? 1.287 13.921 3.814 1.00 93.62 92 ASP A O 1
ATOM 766 N N . GLU A 1 93 ? 2.401 15.799 3.282 1.00 88.38 93 GLU A N 1
ATOM 767 C CA . GLU A 1 93 ? 3.674 15.151 2.949 1.00 88.38 93 GLU A CA 1
ATOM 768 C C . GLU A 1 93 ? 4.252 14.375 4.143 1.00 88.38 93 GLU A C 1
ATOM 770 O O . GLU A 1 93 ? 4.935 13.373 3.943 1.00 88.38 93 GLU A O 1
ATOM 775 N N . ASN A 1 94 ? 3.927 14.796 5.372 1.00 89.88 94 ASN A N 1
ATOM 776 C CA . ASN A 1 94 ? 4.290 14.099 6.611 1.00 89.88 94 ASN A CA 1
ATOM 777 C C . ASN A 1 94 ? 3.101 13.353 7.247 1.00 89.88 94 ASN A C 1
ATOM 779 O O . ASN A 1 94 ? 3.160 12.950 8.409 1.00 89.88 94 ASN A O 1
ATOM 783 N N . GLY A 1 95 ? 2.001 13.202 6.505 1.00 93.00 95 GLY A N 1
ATOM 784 C CA . GLY A 1 95 ? 0.798 12.513 6.951 1.00 93.00 95 GLY A CA 1
ATOM 785 C C . GLY A 1 95 ? 0.955 10.993 6.978 1.00 93.00 95 GLY A C 1
ATOM 786 O O . GLY A 1 95 ? 1.802 10.407 6.298 1.00 93.00 95 GLY A O 1
ATOM 787 N N . ARG A 1 96 ? 0.068 10.332 7.728 1.00 93.06 96 ARG A N 1
ATOM 788 C CA . ARG A 1 96 ? 0.052 8.865 7.874 1.00 93.06 96 ARG A CA 1
ATOM 789 C C . ARG A 1 96 ? -0.157 8.154 6.540 1.00 93.06 96 ARG A C 1
ATOM 791 O O . ARG A 1 96 ? 0.422 7.102 6.295 1.00 93.06 96 ARG A O 1
ATOM 798 N N . GLU A 1 97 ? -0.956 8.727 5.646 1.00 94.38 97 GLU A N 1
ATOM 799 C CA . GLU A 1 97 ? -1.190 8.185 4.310 1.00 94.38 97 GLU A CA 1
ATOM 800 C C . GLU A 1 97 ? 0.109 8.070 3.504 1.00 94.38 97 GLU A C 1
ATOM 802 O O . GLU A 1 97 ? 0.320 7.067 2.819 1.00 94.38 97 GLU A O 1
ATOM 807 N N . VAL A 1 98 ? 0.990 9.071 3.618 1.00 93.44 98 VAL A N 1
ATOM 808 C CA . VAL A 1 98 ? 2.292 9.098 2.940 1.00 93.44 98 VAL A CA 1
ATOM 809 C C . VAL A 1 98 ? 3.277 8.141 3.601 1.00 93.44 98 VAL A C 1
ATOM 811 O O . VAL A 1 98 ? 4.010 7.449 2.895 1.00 93.44 98 VAL A O 1
ATOM 814 N N . GLU A 1 99 ? 3.248 8.003 4.925 1.00 92.62 99 GLU A N 1
ATOM 815 C CA . GLU A 1 99 ? 4.043 6.988 5.627 1.00 92.62 99 GLU A CA 1
ATOM 816 C C . GLU A 1 99 ? 3.729 5.571 5.110 1.00 92.62 99 GLU A C 1
ATOM 818 O O . GLU A 1 99 ? 4.637 4.814 4.762 1.00 92.62 99 GLU A O 1
ATOM 823 N N . TYR A 1 100 ? 2.445 5.235 4.938 1.00 92.62 100 TYR A N 1
ATOM 824 C CA . TYR A 1 100 ? 2.025 3.932 4.404 1.00 92.62 100 TYR A CA 1
ATOM 825 C C . TYR A 1 100 ? 2.328 3.706 2.919 1.00 92.62 100 TYR A C 1
ATOM 827 O O . TYR A 1 100 ? 2.219 2.571 2.455 1.00 92.62 100 TYR A O 1
ATOM 835 N N . ILE A 1 101 ? 2.692 4.740 2.159 1.00 90.12 101 ILE A N 1
ATOM 836 C CA . ILE A 1 101 ? 3.163 4.572 0.777 1.00 90.12 101 ILE A CA 1
ATOM 837 C C . ILE A 1 101 ? 4.579 3.980 0.748 1.00 90.12 101 ILE A C 1
ATOM 839 O O . ILE A 1 101 ? 4.902 3.223 -0.170 1.00 90.12 101 ILE A O 1
ATOM 843 N N . TYR A 1 102 ? 5.420 4.347 1.719 1.00 80.88 102 TYR A N 1
ATOM 844 C CA . TYR A 1 102 ? 6.854 4.041 1.716 1.00 80.88 102 TYR A CA 1
ATOM 845 C C . TYR A 1 102 ? 7.281 2.972 2.733 1.00 80.88 102 TYR A C 1
ATOM 847 O O . TYR A 1 102 ? 8.423 2.514 2.664 1.00 80.88 102 TYR A O 1
ATOM 855 N N . ARG A 1 103 ? 6.391 2.584 3.651 1.00 76.81 103 ARG A N 1
ATOM 856 C CA . ARG A 1 103 ? 6.577 1.480 4.605 1.00 76.81 103 ARG A CA 1
ATOM 857 C C . ARG A 1 103 ? 6.491 0.107 3.932 1.00 76.81 103 ARG A C 1
ATOM 859 O O . ARG A 1 103 ? 7.309 -0.762 4.308 1.00 76.81 103 ARG A O 1
#

InterPro domains:
  IPR012258 Acyl-CoA oxidase [PTHR10909] (10-93)
  IPR029320 Acyl-coenzyme A oxidase, N-terminal [PF14749] (27-99)
  IPR037069 Acyl-CoA dehydrogenase/oxidase, N-terminal domain superfamily [G3DSA:1.10.540.10] (27-103)

pLDDT: mean 88.48, std 16.05, range [33.56, 98.25]

Sequence (103 aa):
MAWWKVSAARRDVNPDLASERERPSFNVETLTNILDGGVEETRIRRAVVSLVIKDPVFSREYMYFKTRPERYEGAIRNTLHMQKKIKEMGWDENGREVEYIYR